Protein AF-A0A927NJY1-F1 (afdb_monomer)

pLDDT: mean 85.99, std 15.0, range [39.53, 98.0]

Secondary structure (DSSP, 8-state):
-HHHHHHHHHT-BPPTT--GGG-TT--HHHHHHHHHH--SBHHHHTTSTT--HHHHHHHHHHHHHHGGGS--

Mean predicted aligned error: 5.29 Å

Sequence (72 aa):
EQIELVKRLEDKLLPEDINYYDIKGLRLEAQEKLDRIRPFNLGQAGRISGVNPADVSVLMVWLSQHQRSVGS

Nearest PDB structures (foldseek):
  2zxh-assembly1_B  TM=9.718E-01  e=4.674E-06  Aquifex aeolicus
  2zxi-assembly2_C  TM=9.775E-01  e=1.368E-05  Aquifex aeolicus
  2zxi-assembly1_B  TM=9.776E-01  e=1.790E-05  Aquifex aeolicus
  2zxi-assembly1_A  TM=9.766E-01  e=2.047E-05  Aquifex aeolicus
  2zxi-assembly2_D  TM=9.765E-01  e=2.047E-05  Aquifex aeolicus

Foldseek 3Di:
DVVVVLVVFVPAFDDQPDQLVPQPPADPQLNVQCVVVVDGTLNRSCPGPPCHPSNSVSVVVVSVVVVVVVPD

Structure (mmCIF, N/CA/C/O backbone):
data_AF-A0A927NJY1-F1
#
_entry.id   AF-A0A927NJY1-F1
#
loop_
_atom_site.group_PDB
_atom_site.id
_atom_site.type_symbol
_atom_site.label_atom_id
_atom_site.label_alt_id
_atom_site.label_comp_id
_atom_site.label_asym_id
_atom_site.label_entity_id
_atom_site.label_seq_id
_atom_site.pdbx_PDB_ins_code
_atom_site.Cartn_x
_atom_site.Cartn_y
_atom_site.Cartn_z
_atom_site.occupancy
_atom_site.B_iso_or_equiv
_atom_site.auth_seq_id
_atom_site.auth_comp_id
_atom_site.auth_asym_id
_atom_site.auth_atom_id
_atom_site.pdbx_PDB_model_num
ATOM 1 N N . GLU A 1 1 ? 7.525 -0.247 20.332 1.00 57.25 1 GLU A N 1
ATOM 2 C CA . GLU A 1 1 ? 7.370 0.708 19.211 1.00 57.25 1 GLU A CA 1
ATOM 3 C C . GLU A 1 1 ? 7.109 0.051 17.848 1.00 57.25 1 GLU A C 1
ATOM 5 O O . GLU A 1 1 ? 6.108 0.382 17.229 1.00 57.25 1 GLU A O 1
ATOM 10 N N . GLN A 1 2 ? 7.894 -0.931 17.379 1.00 52.03 2 GLN A N 1
ATOM 11 C CA . GLN A 1 2 ? 7.654 -1.557 16.058 1.00 52.03 2 GLN A CA 1
ATOM 12 C C . GLN A 1 2 ? 6.345 -2.382 15.978 1.00 52.03 2 GLN A C 1
ATOM 14 O O . GLN A 1 2 ? 5.675 -2.401 14.949 1.00 52.03 2 GLN A O 1
ATOM 19 N N . ILE A 1 3 ? 5.935 -3.009 17.088 1.00 57.41 3 ILE A N 1
ATOM 20 C CA . ILE A 1 3 ? 4.715 -3.837 17.179 1.00 57.41 3 ILE A CA 1
ATOM 21 C C . ILE A 1 3 ? 3.431 -2.992 17.082 1.00 57.41 3 ILE A C 1
ATOM 23 O O . ILE A 1 3 ? 2.435 -3.432 16.511 1.00 57.41 3 ILE A O 1
ATOM 27 N N . GLU A 1 4 ? 3.439 -1.768 17.609 1.00 61.22 4 GLU A N 1
ATOM 28 C CA . GLU A 1 4 ? 2.268 -0.882 17.584 1.00 61.22 4 GLU A CA 1
ATOM 29 C C . GLU A 1 4 ? 2.025 -0.290 16.198 1.00 61.22 4 GLU A C 1
ATOM 31 O O . GLU A 1 4 ? 0.876 -0.156 15.780 1.00 61.22 4 GLU A O 1
ATOM 36 N N . LEU A 1 5 ? 3.099 0.007 15.460 1.00 59.81 5 LEU A N 1
ATOM 37 C CA . LEU A 1 5 ? 3.002 0.449 14.072 1.00 59.81 5 LEU A CA 1
ATOM 38 C C . LEU A 1 5 ? 2.358 -0.631 13.198 1.00 59.81 5 LEU A C 1
ATOM 40 O O . LEU A 1 5 ? 1.467 -0.321 12.416 1.00 59.81 5 LEU A O 1
ATOM 44 N N . VAL A 1 6 ? 2.756 -1.894 13.376 1.00 60.53 6 VAL A N 1
ATOM 45 C CA . VAL A 1 6 ? 2.166 -3.028 12.649 1.00 60.53 6 VAL A CA 1
ATOM 46 C C . VAL A 1 6 ? 0.677 -3.165 12.964 1.00 60.53 6 VAL A C 1
ATOM 48 O O . VAL A 1 6 ? -0.118 -3.272 12.037 1.00 60.53 6 VAL A O 1
ATOM 51 N N . LYS A 1 7 ? 0.274 -3.077 14.240 1.00 61.53 7 LYS A N 1
ATOM 52 C CA . LYS A 1 7 ? -1.152 -3.118 14.616 1.00 61.53 7 LYS A CA 1
ATOM 53 C C . LYS A 1 7 ? -1.959 -2.014 13.931 1.00 61.53 7 LYS A C 1
ATOM 55 O O . LYS A 1 7 ? -2.963 -2.302 13.296 1.00 61.53 7 LYS A O 1
ATOM 60 N N . ARG A 1 8 ? -1.457 -0.774 13.934 1.00 68.44 8 ARG A N 1
ATOM 61 C CA . ARG A 1 8 ? -2.116 0.361 13.258 1.00 68.4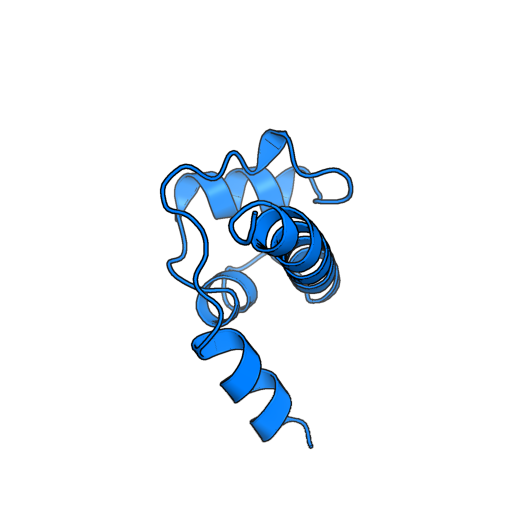4 8 ARG A CA 1
ATOM 62 C C . ARG A 1 8 ? -2.275 0.187 11.742 1.00 68.44 8 ARG A C 1
ATOM 64 O O . ARG A 1 8 ? -3.067 0.913 11.148 1.00 68.44 8 ARG A O 1
ATOM 71 N N . LEU A 1 9 ? -1.514 -0.706 11.107 1.00 69.25 9 LEU A N 1
ATOM 72 C CA . LEU A 1 9 ? -1.638 -1.010 9.677 1.00 69.25 9 LEU A CA 1
ATOM 73 C C . LEU A 1 9 ? -2.662 -2.106 9.392 1.00 69.25 9 LEU A C 1
ATOM 75 O O . LEU A 1 9 ? -3.323 -2.053 8.358 1.00 69.25 9 LEU A O 1
ATOM 79 N N . GLU A 1 10 ? -2.821 -3.065 10.302 1.00 76.75 10 GLU A N 1
ATOM 80 C CA . GLU A 1 10 ? -3.848 -4.108 10.197 1.00 76.75 10 GLU A CA 1
ATOM 81 C C . GLU A 1 10 ? -5.265 -3.517 10.296 1.00 76.75 10 GLU A C 1
ATOM 83 O O . GLU A 1 10 ? -6.163 -3.955 9.581 1.00 76.75 10 GLU A O 1
ATOM 88 N N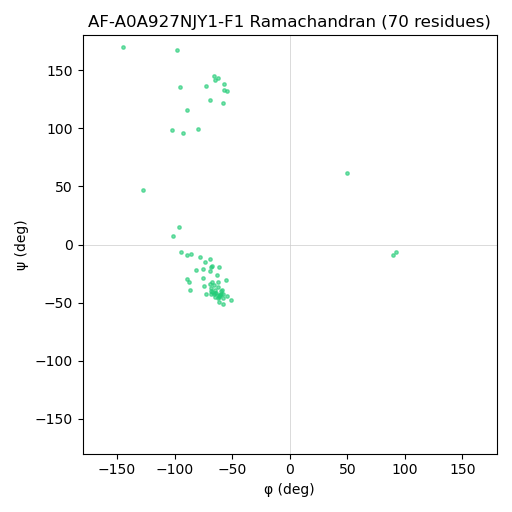 . ASP A 1 11 ? -5.452 -2.474 11.110 1.00 79.00 11 ASP A N 1
ATOM 89 C CA . ASP A 1 11 ? -6.747 -1.797 11.281 1.00 79.00 11 ASP A CA 1
ATOM 90 C C . ASP A 1 11 ? -7.106 -0.831 10.132 1.00 79.00 11 ASP A C 1
ATOM 92 O O . ASP A 1 11 ? -8.232 -0.340 10.044 1.00 79.00 11 ASP A O 1
ATOM 96 N N . LYS A 1 12 ? -6.160 -0.519 9.235 1.00 83.50 12 LYS A N 1
ATOM 97 C CA . LYS A 1 12 ? -6.376 0.444 8.144 1.00 83.50 12 LYS A CA 1
ATOM 98 C C . LYS A 1 12 ? -6.847 -0.246 6.874 1.00 83.50 12 LYS A C 1
ATOM 100 O O . LYS A 1 12 ? -6.031 -0.706 6.071 1.00 83.50 12 LYS A O 1
ATOM 105 N N . LEU A 1 13 ? -8.163 -0.254 6.696 1.00 90.81 13 LEU A N 1
ATOM 106 C CA . LEU A 1 13 ? -8.828 -0.801 5.518 1.00 90.81 13 LEU A CA 1
ATOM 107 C C . LEU A 1 13 ? -8.492 -0.016 4.247 1.00 90.81 13 LEU A C 1
ATOM 109 O O . LEU A 1 13 ? -8.388 1.215 4.259 1.00 90.81 13 LE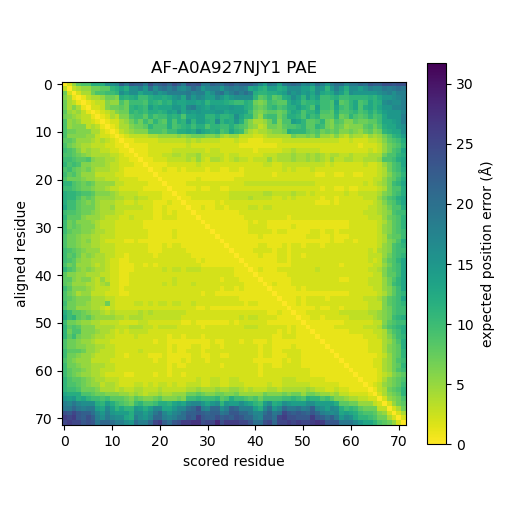U A O 1
ATOM 113 N N . LEU A 1 14 ? -8.334 -0.760 3.156 1.00 92.06 14 LEU A N 1
ATOM 114 C CA . LEU A 1 14 ? -8.218 -0.226 1.807 1.00 92.06 14 LEU A CA 1
ATOM 115 C C . LEU A 1 14 ? -9.609 -0.250 1.146 1.00 92.06 14 LEU A C 1
ATOM 117 O O . LEU A 1 14 ? -10.307 -1.254 1.279 1.00 92.06 14 LEU A O 1
ATOM 121 N N . PRO A 1 15 ? -10.029 0.826 0.455 1.00 91.44 15 PRO A N 1
ATOM 122 C CA . PRO A 1 15 ? -11.275 0.831 -0.306 1.00 91.44 15 PRO A CA 1
ATOM 123 C C . PRO A 1 15 ? -11.297 -0.282 -1.356 1.00 91.44 15 PRO A C 1
ATOM 125 O O . PRO A 1 15 ? -10.303 -0.500 -2.049 1.00 91.44 15 PRO A O 1
ATOM 128 N N . GLU A 1 16 ? -12.431 -0.964 -1.502 1.00 89.38 16 GLU A N 1
ATOM 129 C CA . GLU A 1 16 ? -12.584 -2.067 -2.461 1.00 89.38 16 GLU A CA 1
ATOM 130 C C . GLU A 1 16 ? -12.541 -1.605 -3.921 1.00 89.38 16 GLU A C 1
ATOM 132 O O . GLU A 1 16 ? -12.280 -2.411 -4.808 1.00 89.38 16 GLU A O 1
ATOM 137 N N . ASP A 1 17 ? -12.776 -0.319 -4.175 1.00 90.25 17 ASP A N 1
ATOM 138 C CA . ASP A 1 17 ? -12.805 0.343 -5.479 1.00 90.25 17 ASP A CA 1
ATOM 139 C C . ASP A 1 17 ? -11.516 1.124 -5.787 1.00 90.25 17 ASP A C 1
ATOM 141 O O . ASP A 1 17 ? -11.427 1.817 -6.800 1.00 90.25 17 ASP A O 1
ATOM 145 N N . ILE A 1 18 ? -10.486 0.989 -4.943 1.00 93.25 18 ILE A N 1
ATOM 146 C CA . ILE A 1 18 ? -9.198 1.655 -5.135 1.00 93.25 18 ILE A CA 1
ATOM 147 C C . ILE A 1 18 ? -8.603 1.342 -6.516 1.00 93.25 18 ILE A C 1
ATOM 149 O O . ILE A 1 18 ? -8.504 0.182 -6.930 1.00 93.25 18 ILE A O 1
ATOM 153 N N . ASN A 1 19 ? -8.163 2.388 -7.215 1.00 95.06 19 ASN A N 1
ATOM 154 C CA . ASN A 1 19 ? -7.358 2.268 -8.424 1.00 95.06 19 ASN A CA 1
ATOM 155 C C . ASN A 1 19 ? -5.891 2.558 -8.085 1.00 95.06 19 ASN A C 1
ATOM 157 O O . ASN A 1 19 ? -5.481 3.716 -7.998 1.00 95.06 19 ASN A O 1
ATOM 161 N N . TYR A 1 20 ? -5.089 1.507 -7.898 1.00 96.44 20 TYR A N 1
ATOM 162 C CA . TYR A 1 20 ? -3.683 1.652 -7.506 1.00 96.44 20 TYR A CA 1
ATOM 163 C C . TYR A 1 20 ? -2.833 2.386 -8.552 1.00 96.44 20 TYR A C 1
ATOM 165 O O . TYR A 1 20 ? -1.852 3.037 -8.186 1.00 96.44 20 TYR A O 1
ATOM 173 N N . TYR A 1 21 ? -3.222 2.340 -9.829 1.00 96.62 21 TYR A N 1
ATOM 174 C CA . TYR A 1 21 ? -2.510 3.024 -10.910 1.00 96.62 21 TYR A CA 1
ATOM 175 C C . TYR A 1 21 ? -2.633 4.552 -10.848 1.00 96.62 21 TYR A C 1
ATOM 177 O O . TYR A 1 21 ? -1.756 5.251 -11.352 1.00 96.62 21 TYR A O 1
ATOM 185 N N . ASP A 1 22 ? -3.665 5.078 -10.183 1.00 95.19 22 ASP A N 1
ATOM 186 C CA . ASP A 1 22 ? -3.865 6.523 -10.008 1.00 95.19 22 ASP A CA 1
ATOM 187 C C . ASP A 1 22 ? -3.110 7.088 -8.786 1.00 95.19 22 ASP A C 1
ATOM 189 O O . ASP A 1 22 ? -2.992 8.300 -8.581 1.00 95.19 22 ASP A O 1
ATOM 193 N N . ILE A 1 23 ? -2.530 6.212 -7.959 1.00 95.00 23 ILE A N 1
ATOM 194 C CA . ILE A 1 23 ? -1.818 6.621 -6.748 1.00 95.00 23 ILE A CA 1
ATOM 195 C C . ILE A 1 23 ? -0.417 7.109 -7.112 1.00 95.00 23 ILE A C 1
ATOM 197 O O . ILE A 1 23 ? 0.530 6.336 -7.283 1.00 95.00 23 ILE A O 1
ATOM 201 N N . LYS A 1 24 ? -0.274 8.433 -7.177 1.00 93.94 24 LYS A N 1
ATOM 202 C CA . LYS A 1 24 ? 1.015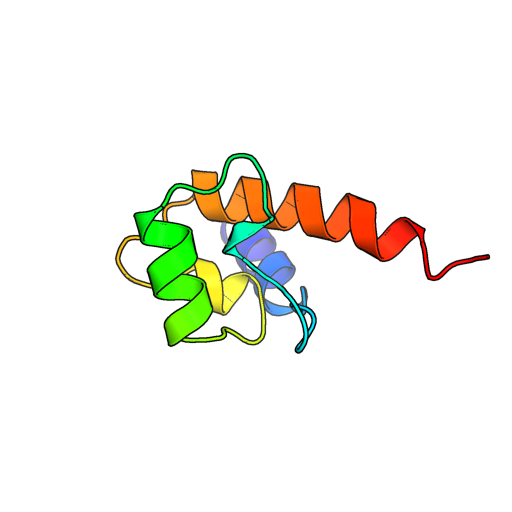 9.094 -7.404 1.00 93.94 24 LYS A CA 1
ATOM 203 C C . LYS A 1 24 ? 2.040 8.696 -6.342 1.00 93.94 24 LYS A C 1
ATOM 205 O O . LYS A 1 24 ? 1.771 8.756 -5.145 1.00 93.94 24 LYS A O 1
ATOM 210 N N . GLY A 1 25 ? 3.242 8.355 -6.800 1.00 94.06 25 GLY A N 1
ATOM 211 C CA . GLY A 1 25 ? 4.361 7.969 -5.940 1.00 94.06 25 GLY A CA 1
ATOM 212 C C . GLY A 1 25 ? 4.443 6.472 -5.640 1.00 94.06 25 GLY A C 1
ATOM 213 O O . GLY A 1 25 ? 5.472 6.044 -5.122 1.00 94.06 25 GLY A O 1
ATOM 214 N N . LEU A 1 26 ? 3.433 5.667 -6.000 1.00 96.38 26 LEU A N 1
ATOM 215 C CA . LEU A 1 26 ? 3.606 4.216 -6.029 1.00 96.38 26 LEU A CA 1
ATOM 216 C C . LEU A 1 26 ? 4.471 3.819 -7.220 1.00 96.38 26 LEU A C 1
ATOM 218 O O . LEU A 1 26 ? 4.286 4.294 -8.341 1.00 96.38 26 LEU A O 1
ATOM 222 N N . ARG A 1 27 ? 5.412 2.910 -6.975 1.00 96.94 27 ARG A N 1
ATOM 223 C CA . ARG A 1 27 ? 6.171 2.270 -8.049 1.00 96.94 27 ARG A CA 1
ATOM 224 C C . ARG A 1 27 ? 5.248 1.408 -8.901 1.00 96.94 27 ARG A C 1
ATOM 226 O O . ARG A 1 27 ? 4.386 0.729 -8.352 1.00 96.94 27 ARG A O 1
ATOM 233 N N . LEU A 1 28 ? 5.516 1.342 -10.205 1.00 96.69 28 LEU A N 1
ATOM 234 C CA . LEU A 1 28 ? 4.751 0.514 -11.144 1.00 96.69 28 LEU A CA 1
ATOM 235 C C . LEU A 1 28 ? 4.611 -0.938 -10.659 1.00 96.69 28 LEU A C 1
ATOM 237 O O . LEU A 1 28 ? 3.504 -1.447 -10.559 1.00 96.69 28 LEU A O 1
ATOM 241 N N . GLU A 1 29 ? 5.714 -1.552 -10.224 1.00 96.56 29 GLU A N 1
ATOM 242 C CA . GLU A 1 29 ? 5.700 -2.920 -9.688 1.00 96.56 29 GLU A CA 1
ATOM 243 C C . GLU A 1 29 ? 4.768 -3.070 -8.471 1.00 96.56 29 GLU A C 1
ATOM 245 O O . GLU A 1 29 ? 4.078 -4.078 -8.326 1.00 96.56 29 GLU A O 1
ATOM 250 N N . ALA A 1 30 ? 4.734 -2.069 -7.585 1.00 97.62 30 ALA A N 1
ATOM 251 C CA . ALA A 1 30 ? 3.835 -2.080 -6.439 1.00 97.62 30 ALA A CA 1
ATOM 252 C C . ALA A 1 30 ? 2.379 -1.930 -6.897 1.00 97.62 30 ALA A C 1
ATOM 254 O O . ALA A 1 30 ? 1.532 -2.675 -6.416 1.00 97.62 30 ALA A O 1
ATOM 255 N N . GLN A 1 31 ? 2.094 -1.038 -7.852 1.00 97.88 31 GLN A N 1
ATOM 256 C CA . GLN A 1 31 ? 0.755 -0.869 -8.429 1.00 97.88 31 GLN A CA 1
ATOM 257 C C . GLN A 1 31 ? 0.245 -2.178 -9.041 1.00 97.88 31 GLN A C 1
ATOM 259 O O . GLN A 1 31 ? -0.831 -2.635 -8.671 1.00 97.88 31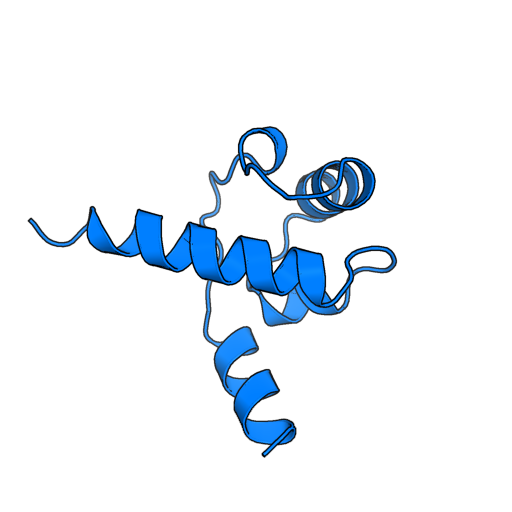 GLN A O 1
ATOM 264 N N . GLU A 1 32 ? 1.042 -2.826 -9.894 1.00 98.00 32 GLU A N 1
ATOM 265 C CA . GLU A 1 32 ? 0.685 -4.096 -10.540 1.00 98.00 32 GLU A CA 1
ATOM 266 C C . GLU A 1 32 ? 0.404 -5.206 -9.521 1.00 98.00 32 GLU A C 1
ATOM 268 O O . GLU A 1 32 ? -0.547 -5.977 -9.654 1.00 98.00 32 GLU A O 1
ATOM 273 N N . LYS A 1 33 ? 1.228 -5.299 -8.473 1.00 97.56 33 LYS A N 1
ATOM 274 C CA . LYS A 1 33 ? 1.073 -6.328 -7.441 1.00 97.56 33 LYS A CA 1
ATOM 275 C C . LYS A 1 33 ? -0.121 -6.067 -6.535 1.00 97.56 33 LYS A C 1
ATOM 277 O O . LYS A 1 33 ? -0.848 -7.006 -6.220 1.00 97.56 33 LYS A O 1
ATOM 282 N N . LEU A 1 34 ? -0.324 -4.819 -6.123 1.00 97.62 34 LEU A N 1
ATOM 283 C CA . LEU A 1 34 ? -1.464 -4.412 -5.308 1.00 97.62 34 LEU A CA 1
ATOM 284 C C . LEU A 1 34 ? -2.774 -4.595 -6.071 1.00 97.62 34 LEU A C 1
ATOM 286 O O . LEU A 1 34 ? -3.722 -5.130 -5.504 1.00 97.62 34 LEU A O 1
ATOM 290 N N . ASP A 1 35 ? -2.809 -4.239 -7.355 1.00 97.31 35 ASP A N 1
ATOM 291 C CA . ASP A 1 35 ? -3.998 -4.407 -8.186 1.00 97.31 35 ASP A CA 1
ATOM 292 C C . ASP A 1 35 ? -4.314 -5.880 -8.456 1.00 97.31 35 ASP A C 1
ATOM 294 O O . ASP A 1 35 ? -5.464 -6.298 -8.385 1.00 97.31 35 ASP A O 1
ATOM 298 N N . ARG A 1 36 ? -3.289 -6.716 -8.642 1.00 97.00 36 ARG A N 1
ATOM 299 C CA . ARG A 1 36 ? -3.484 -8.161 -8.791 1.00 97.00 36 ARG A CA 1
ATOM 300 C C . ARG A 1 36 ? -3.959 -8.845 -7.507 1.00 97.00 36 ARG A C 1
ATOM 302 O O . ARG A 1 36 ? -4.739 -9.791 -7.579 1.00 97.00 36 ARG A O 1
ATOM 309 N N . ILE A 1 37 ? -3.422 -8.450 -6.352 1.00 96.88 37 ILE A N 1
ATOM 310 C CA . ILE A 1 37 ? -3.660 -9.139 -5.071 1.00 96.88 37 ILE A CA 1
ATOM 311 C C . ILE A 1 37 ? -4.882 -8.580 -4.341 1.00 96.88 37 ILE A C 1
ATOM 313 O O . ILE A 1 37 ? -5.534 -9.329 -3.621 1.00 96.88 37 ILE A O 1
ATOM 317 N N . ARG A 1 38 ? -5.195 -7.292 -4.532 1.00 96.56 38 ARG A N 1
ATOM 318 C CA . ARG A 1 38 ? -6.295 -6.566 -3.876 1.00 96.56 38 ARG A CA 1
ATOM 319 C C . ARG A 1 38 ? -6.292 -6.768 -2.345 1.00 96.56 38 ARG A C 1
ATOM 321 O O . ARG A 1 38 ? -7.229 -7.351 -1.802 1.00 96.56 38 ARG A O 1
ATOM 328 N N . PRO A 1 39 ? -5.230 -6.347 -1.626 1.00 95.44 39 PRO A N 1
ATOM 329 C CA . PRO A 1 39 ? -5.164 -6.516 -0.175 1.00 95.44 39 PRO A CA 1
ATOM 330 C C . PRO A 1 39 ? -6.283 -5.748 0.538 1.00 95.44 39 PRO A C 1
ATOM 332 O O . PRO A 1 39 ? -6.603 -4.619 0.175 1.00 95.44 39 PRO A O 1
ATOM 335 N N . PHE A 1 40 ? -6.816 -6.331 1.611 1.00 94.19 40 PHE A N 1
ATOM 336 C CA . PHE A 1 40 ? -7.930 -5.750 2.368 1.00 94.19 40 PHE A CA 1
ATOM 337 C C . PHE A 1 40 ? -7.506 -4.572 3.261 1.00 94.19 40 PHE A C 1
ATOM 339 O O . PHE A 1 40 ? -8.287 -3.667 3.547 1.00 94.19 40 PHE A O 1
ATOM 346 N N . ASN A 1 41 ? -6.253 -4.569 3.720 1.00 92.81 41 ASN A N 1
ATOM 347 C CA . ASN A 1 41 ? -5.708 -3.535 4.595 1.00 92.81 41 ASN A CA 1
ATOM 348 C C . ASN A 1 41 ? -4.226 -3.256 4.294 1.00 92.81 41 ASN A C 1
ATOM 350 O O . ASN A 1 41 ? -3.558 -3.990 3.555 1.00 92.81 41 ASN A O 1
ATOM 354 N N . LEU A 1 42 ? -3.692 -2.185 4.887 1.00 92.62 42 LEU A N 1
ATOM 355 C CA . LEU A 1 42 ? -2.284 -1.808 4.718 1.00 92.62 42 LEU A CA 1
ATOM 356 C C . LEU A 1 42 ? -1.304 -2.860 5.245 1.00 92.62 42 LEU A C 1
ATOM 358 O O . LEU A 1 42 ? -0.207 -3.004 4.705 1.00 92.62 42 LEU A O 1
ATOM 362 N N . GLY A 1 43 ? -1.685 -3.588 6.293 1.00 91.81 43 GLY A N 1
ATOM 363 C CA . GLY A 1 43 ? -0.874 -4.662 6.854 1.00 91.81 43 GLY A CA 1
ATOM 364 C C . GLY A 1 43 ? -0.629 -5.793 5.853 1.00 91.81 43 GLY A C 1
ATOM 365 O O . GLY A 1 43 ? 0.503 -6.246 5.680 1.00 91.81 43 GLY A O 1
ATOM 366 N N . GLN A 1 44 ? -1.667 -6.219 5.133 1.00 94.31 44 GLN A N 1
ATOM 367 C CA . GLN A 1 44 ? -1.554 -7.182 4.038 1.00 94.31 44 GLN A CA 1
ATOM 368 C C . GLN A 1 44 ? -0.731 -6.613 2.883 1.00 94.31 44 GLN A C 1
ATOM 370 O O . GLN A 1 44 ? 0.181 -7.291 2.412 1.00 94.31 44 GLN A O 1
ATOM 375 N N . ALA A 1 45 ? -0.989 -5.363 2.483 1.00 95.19 45 ALA A N 1
ATOM 376 C CA . ALA A 1 45 ? -0.244 -4.697 1.416 1.00 95.19 45 ALA A CA 1
ATOM 377 C C . ALA A 1 45 ? 1.273 -4.705 1.675 1.00 95.19 45 ALA A C 1
ATOM 379 O O . ALA A 1 45 ? 2.049 -5.051 0.790 1.00 95.19 45 ALA A O 1
ATOM 380 N N . GLY A 1 46 ? 1.699 -4.414 2.908 1.00 93.19 46 GLY A N 1
ATOM 381 C CA . GLY A 1 46 ? 3.114 -4.409 3.288 1.00 93.19 46 GLY A CA 1
ATOM 382 C C . GLY A 1 46 ? 3.794 -5.781 3.337 1.00 93.19 46 GLY A C 1
ATOM 383 O O . GLY A 1 46 ? 5.018 -5.839 3.416 1.00 93.19 46 GLY A O 1
ATOM 384 N N . ARG A 1 47 ? 3.036 -6.886 3.292 1.00 93.25 47 ARG A N 1
ATOM 385 C CA . ARG A 1 47 ? 3.584 -8.254 3.213 1.00 93.25 47 ARG A CA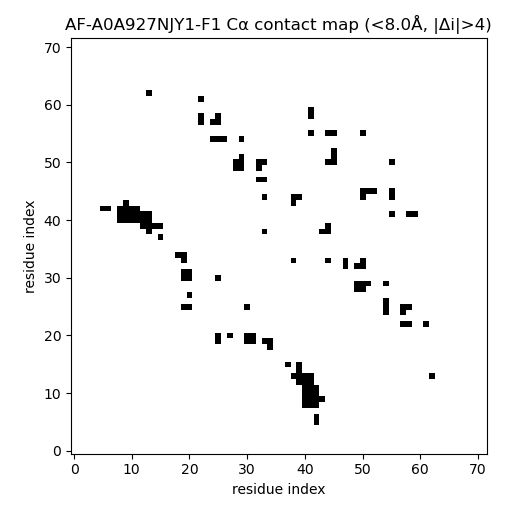 1
ATOM 386 C C . ARG A 1 47 ? 3.687 -8.776 1.779 1.00 93.25 47 ARG A C 1
ATOM 388 O O . ARG A 1 47 ? 4.234 -9.857 1.566 1.00 93.25 47 ARG A O 1
ATOM 395 N N . ILE A 1 48 ? 3.167 -8.041 0.797 1.00 95.88 48 ILE A N 1
ATOM 396 C CA . ILE A 1 48 ? 3.252 -8.427 -0.610 1.00 95.88 48 ILE A CA 1
ATOM 397 C C . ILE A 1 48 ? 4.704 -8.301 -1.075 1.00 95.88 48 ILE A C 1
ATOM 399 O O . ILE A 1 48 ? 5.309 -7.234 -1.006 1.00 95.88 48 ILE A O 1
ATOM 403 N N . SER A 1 49 ? 5.265 -9.391 -1.599 1.00 95.19 49 SER A N 1
ATOM 404 C CA . SER A 1 49 ? 6.633 -9.394 -2.124 1.00 95.19 49 SER A CA 1
ATOM 405 C C . SER A 1 49 ? 6.792 -8.354 -3.233 1.00 95.19 49 SER A C 1
ATOM 407 O O . SER A 1 49 ? 6.097 -8.430 -4.239 1.00 95.19 49 SER A O 1
ATOM 409 N N . GLY A 1 50 ? 7.717 -7.404 -3.077 1.00 92.38 50 GLY A N 1
ATOM 410 C CA . GLY A 1 50 ? 7.967 -6.287 -4.002 1.00 92.38 50 GLY A CA 1
ATOM 411 C C . GLY A 1 50 ? 7.200 -4.997 -3.698 1.00 92.38 50 GLY A C 1
ATOM 412 O O . GLY A 1 50 ? 7.495 -3.971 -4.314 1.00 92.38 50 GLY A O 1
ATOM 413 N N . VAL A 1 51 ? 6.292 -5.024 -2.718 1.00 96.44 51 VAL A N 1
ATOM 414 C CA . VAL A 1 51 ? 5.770 -3.819 -2.066 1.00 96.44 51 VAL A CA 1
ATOM 415 C C . VAL A 1 51 ? 6.687 -3.497 -0.890 1.00 96.44 51 VAL A C 1
ATOM 417 O O . VAL A 1 51 ? 6.809 -4.276 0.053 1.00 96.44 51 VAL A O 1
ATOM 420 N N . ASN A 1 52 ? 7.368 -2.355 -0.954 1.00 93.75 52 ASN A N 1
ATOM 421 C CA . ASN A 1 52 ? 8.356 -1.964 0.048 1.00 93.75 52 ASN A CA 1
ATOM 422 C C . ASN A 1 52 ? 7.748 -0.991 1.077 1.00 93.75 52 ASN A C 1
ATOM 424 O O . ASN A 1 52 ? 6.693 -0.402 0.833 1.00 93.75 52 ASN A O 1
ATOM 428 N N . PRO A 1 53 ? 8.424 -0.732 2.214 1.00 91.50 53 PRO A N 1
ATOM 429 C CA . PRO A 1 53 ? 7.921 0.198 3.232 1.00 91.50 53 PRO A CA 1
ATOM 430 C C . PRO A 1 53 ? 7.600 1.612 2.710 1.00 91.50 53 PRO A C 1
ATOM 432 O O . PRO A 1 53 ? 6.687 2.270 3.214 1.00 91.50 53 PRO A O 1
ATOM 435 N N . ALA A 1 54 ? 8.314 2.077 1.678 1.00 93.88 54 ALA A N 1
ATOM 436 C CA . ALA A 1 54 ? 8.028 3.348 1.013 1.00 93.88 54 ALA A CA 1
ATOM 437 C C . ALA A 1 54 ? 6.667 3.335 0.292 1.00 93.88 54 ALA A C 1
ATOM 439 O O . ALA A 1 54 ? 5.899 4.283 0.435 1.00 93.88 54 ALA A O 1
ATOM 440 N N . ASP A 1 55 ? 6.329 2.243 -0.400 1.00 95.94 55 ASP A N 1
ATOM 441 C CA . ASP A 1 55 ? 5.044 2.084 -1.092 1.00 95.94 55 ASP A CA 1
ATOM 442 C C . ASP A 1 55 ? 3.880 2.080 -0.082 1.00 95.94 55 ASP A C 1
ATOM 444 O O . ASP A 1 55 ? 2.872 2.763 -0.261 1.00 95.94 55 ASP A O 1
ATOM 448 N N . VAL A 1 56 ? 4.053 1.399 1.057 1.00 93.44 56 VAL A N 1
ATOM 449 C CA . VAL A 1 56 ? 3.074 1.413 2.162 1.00 93.44 56 VAL A CA 1
ATOM 450 C C . VAL A 1 56 ? 2.905 2.820 2.749 1.00 93.44 56 VAL A C 1
ATOM 452 O O . VAL A 1 56 ? 1.793 3.223 3.095 1.00 93.44 56 VAL A O 1
ATOM 455 N N . SER A 1 57 ? 3.987 3.596 2.836 1.00 92.56 57 SER A N 1
ATOM 456 C CA . SER A 1 57 ? 3.934 4.990 3.297 1.00 92.56 57 SER A CA 1
ATOM 457 C C . SER A 1 57 ? 3.138 5.874 2.331 1.00 92.56 57 SER A C 1
ATOM 459 O O . SER A 1 57 ? 2.332 6.694 2.774 1.00 92.56 57 SER A O 1
ATOM 461 N N . VAL A 1 58 ? 3.287 5.662 1.019 1.00 95.12 58 VAL A N 1
ATOM 462 C CA . VAL A 1 58 ? 2.475 6.335 -0.007 1.00 95.12 58 VAL A CA 1
ATOM 463 C C . VAL A 1 58 ? 0.995 5.977 0.146 1.00 95.12 58 VAL A C 1
ATOM 465 O O . VAL A 1 58 ? 0.157 6.879 0.184 1.00 95.12 58 VAL A O 1
ATOM 468 N N . LEU A 1 59 ? 0.661 4.693 0.327 1.00 93.56 59 LEU A N 1
ATOM 469 C CA . LEU A 1 59 ? -0.722 4.263 0.574 1.00 93.56 59 LEU A CA 1
ATOM 470 C C . LEU A 1 59 ? -1.316 4.902 1.841 1.00 93.56 59 LEU A C 1
ATOM 472 O O . LEU A 1 59 ? -2.470 5.328 1.830 1.00 93.56 59 LEU A O 1
ATOM 476 N N . MET A 1 60 ? -0.540 5.032 2.924 1.00 92.06 60 MET A N 1
ATOM 477 C CA . MET A 1 60 ? -0.988 5.726 4.140 1.00 92.06 60 MET A CA 1
ATOM 478 C C . MET A 1 60 ? -1.342 7.193 3.887 1.00 92.06 60 MET A C 1
ATOM 480 O O . MET A 1 60 ? -2.357 7.683 4.396 1.00 92.06 60 MET A O 1
ATOM 484 N N . VAL A 1 61 ? -0.509 7.900 3.123 1.00 91.31 61 VAL A N 1
ATOM 485 C CA . VAL A 1 61 ? -0.730 9.308 2.767 1.00 91.31 61 VAL A CA 1
ATOM 486 C C . VAL A 1 61 ? -1.940 9.450 1.845 1.00 91.31 61 VAL A C 1
ATOM 488 O O . VAL A 1 61 ? -2.751 10.358 2.038 1.00 91.31 61 VAL A O 1
ATOM 491 N N . TRP A 1 62 ? -2.104 8.542 0.881 1.00 93.06 62 TRP A N 1
ATOM 492 C CA . TRP A 1 62 ? -3.263 8.506 -0.011 1.00 93.06 62 TRP A CA 1
ATOM 493 C C . TRP A 1 62 ? -4.567 8.285 0.769 1.00 93.06 62 TRP A C 1
AT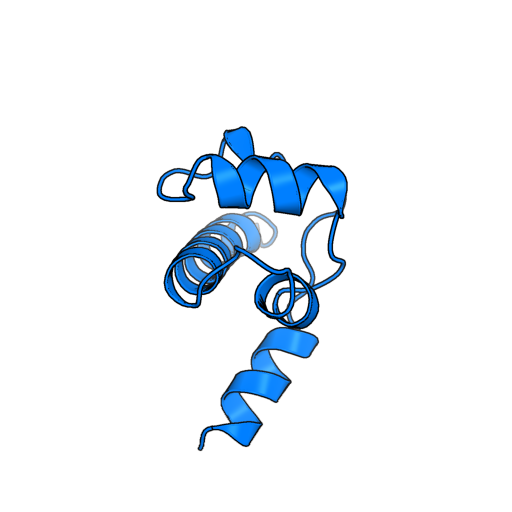OM 495 O O . TRP A 1 62 ? -5.487 9.098 0.657 1.00 93.06 62 TRP A O 1
ATOM 505 N N . LEU A 1 63 ? -4.616 7.280 1.652 1.00 90.00 63 LEU A N 1
ATOM 506 C CA . LEU A 1 63 ? -5.780 7.001 2.505 1.00 90.00 63 LEU A CA 1
ATOM 507 C C . LEU A 1 63 ? -6.148 8.197 3.387 1.00 90.00 63 LEU A C 1
ATOM 509 O O . LEU A 1 63 ? -7.316 8.551 3.504 1.00 90.00 63 LEU A O 1
ATOM 513 N N . SER A 1 64 ? -5.154 8.866 3.973 1.00 87.69 64 SER A N 1
ATOM 514 C CA . SER A 1 64 ? -5.379 10.021 4.856 1.00 87.69 64 SER A CA 1
ATOM 515 C C . SER A 1 64 ? -5.932 11.255 4.122 1.00 87.69 64 SER A C 1
ATOM 517 O O . SER A 1 64 ? -6.436 12.183 4.761 1.00 87.69 64 SER A O 1
ATOM 519 N N . GLN A 1 65 ? -5.800 11.309 2.794 1.00 86.69 65 GLN A N 1
ATOM 520 C CA . GLN A 1 65 ? -6.414 12.336 1.947 1.00 86.69 65 GLN A CA 1
ATOM 521 C C . GLN A 1 65 ? -7.840 11.941 1.541 1.00 86.69 65 GLN A C 1
ATOM 523 O O . GLN A 1 65 ? -8.725 12.788 1.591 1.00 86.69 65 GLN A O 1
ATOM 528 N N . HIS A 1 66 ? -8.080 10.661 1.243 1.00 81.88 66 HIS A N 1
ATOM 529 C CA . HIS A 1 66 ? -9.384 10.151 0.793 1.00 81.88 66 HIS A CA 1
ATOM 530 C C . HIS A 1 66 ? -10.381 9.895 1.935 1.00 81.88 66 HIS A C 1
ATOM 532 O O . HIS A 1 66 ? -11.586 9.920 1.724 1.00 81.88 66 HIS A O 1
ATOM 538 N N . GLN A 1 67 ? -9.921 9.707 3.175 1.00 74.19 67 GLN A N 1
ATOM 539 C CA . GLN A 1 67 ? -10.815 9.612 4.340 1.00 74.19 67 GLN A CA 1
ATOM 540 C C . GLN A 1 67 ? -11.369 10.976 4.776 1.00 74.19 67 GLN A C 1
ATOM 542 O O . GLN A 1 67 ? -12.411 11.040 5.422 1.00 74.19 67 GLN A O 1
ATOM 547 N N . ARG A 1 68 ? -10.711 12.084 4.405 1.00 61.28 68 ARG A N 1
ATOM 548 C CA . ARG A 1 68 ? -11.172 13.439 4.750 1.00 61.28 68 ARG A CA 1
ATOM 549 C C . ARG A 1 68 ? -12.389 13.898 3.941 1.00 61.28 68 ARG A C 1
ATOM 551 O O . ARG A 1 68 ? -13.026 14.861 4.346 1.00 61.28 68 ARG A O 1
ATOM 558 N N . SER A 1 69 ? -12.731 13.220 2.845 1.00 54.78 69 SER A N 1
ATOM 559 C CA . SER A 1 69 ? -13.876 13.568 1.992 1.00 54.78 69 SER A CA 1
ATOM 560 C C . SER A 1 69 ? -15.202 12.913 2.395 1.00 54.78 69 SER A C 1
ATOM 562 O O . SER A 1 69 ? -16.231 13.300 1.861 1.00 54.78 69 SER A O 1
ATOM 564 N N . VAL A 1 70 ? -15.216 11.964 3.341 1.00 52.12 70 VAL A N 1
ATOM 565 C CA . VAL A 1 70 ? -16.449 11.267 3.791 1.00 52.12 70 VAL A CA 1
ATOM 566 C C . VAL A 1 70 ? -17.040 11.904 5.067 1.00 52.12 70 VAL A C 1
ATOM 568 O O . VAL A 1 70 ? -17.867 11.317 5.753 1.00 52.12 70 VAL A O 1
ATOM 571 N N . GLY A 1 71 ? -16.609 13.121 5.411 1.00 51.34 71 GLY A N 1
ATOM 572 C CA . GLY A 1 71 ? -17.024 13.850 6.615 1.00 51.34 71 GLY A CA 1
ATOM 573 C C . GLY A 1 71 ? -17.534 15.263 6.332 1.00 51.34 71 GLY A C 1
ATOM 574 O O . GLY A 1 71 ? -17.095 16.206 6.989 1.00 51.34 71 GLY A O 1
ATOM 575 N N . SER A 1 72 ? -18.410 15.436 5.340 1.00 39.53 72 SER A N 1
ATOM 576 C CA . SER A 1 72 ? -19.184 16.670 5.114 1.00 39.53 72 SER A CA 1
ATOM 577 C C . SER A 1 72 ? -20.602 16.339 4.683 1.00 39.53 72 SER A C 1
ATOM 579 O O . SER A 1 72 ? -20.752 15.376 3.900 1.00 39.53 72 SER A O 1
#

Solvent-accessible surface area (backbone atoms only — not comparable to full-atom values): 4298 Å² total; per-residue (Å²): 114,74,68,58,56,52,52,63,24,56,73,36,69,48,69,94,81,67,60,49,84,76,44,80,84,50,50,67,69,32,24,57,50,46,61,73,64,58,51,63,18,47,39,54,43,54,66,38,90,78,33,46,75,67,43,47,51,42,51,52,55,50,48,65,58,62,61,65,71,79,75,124

Radius of gyration: 11.78 Å; Cα contacts (8 Å, |Δi|>4): 72; chains: 1; bounding box: 28×26×30 Å

=== Feature glossary ===
Annotated list of the representations used here:

Nearest PDB structures. The Foldseek neighbor list gives the closest experimentally determined structures in the PDB, ranked by structural alignment. TM-score near 1 means near-identical fold; near 0.3 means o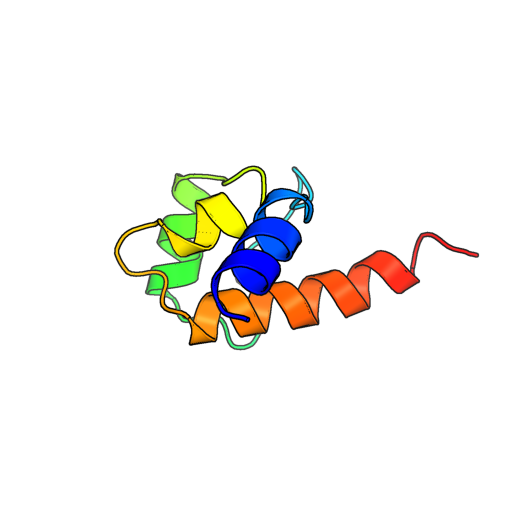nly rough topology match. This is how one finds what a novel AlphaFold prediction most resembles in the solved-structure universe.

Foldseek 3Di. Foldseek's 3Di representation compresses backbone geometry into a per-residue letter drawn from a learned twenty-state alphabet. It captures the tertiary interaction pattern around each residue — which residues are packed against it in space, regardless of where they are in sequence.

Radius of gyration, Cα contacts, bounding box. Radius of gyration (Rg) is the root-mean-square distance of Cα atoms from their centroid — a single number for overall size and compactness. A globular domain of N residues has Rg ≈ 2.2·N^0.38 Å; an extended or disordered chain has a much larger Rg. The Cα contact count is the number of residue pairs whose Cα atoms are within 8 Å and are more than four positions apart in sequence — a standard proxy for tertiary packing density. The bounding box is the smallest axis-aligned box enclosing all Cα atoms.

InterPro / GO / CATH / organism. The annotation block draws on four external resources. InterPro: which protein families and domains the sequence belongs to. GO: standardized terms for what the protein does, what process it participates in, and where in the cell it acts. CATH: which structural fold it has in the CATH hierarchy. Org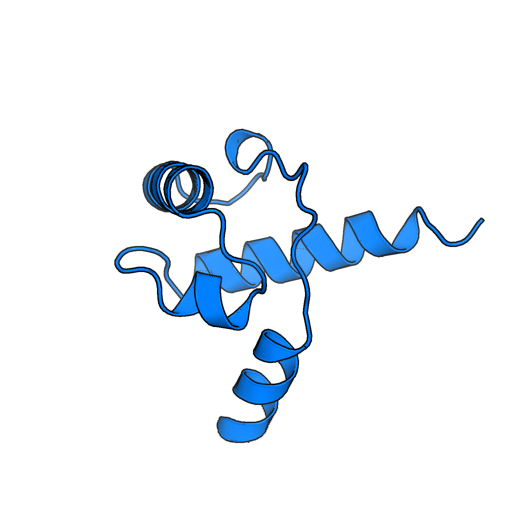anism: the species of origin.

mmCIF coordinates. The mmCIF block holds the 3D Cartesian coordinates of each backbone atom (N, Cα, C, O) in ångströms. mmCIF is the PDB's canonical archive format — a tagged-loop text representation of the atomic model.

pLDDT. pLDDT is the predicted lDDT-Cα score: AlphaFold's confidence that the local environment of each residue (all inter-atomic distances within 15 Å) is correctly placed. It is a per-residue number between 0 and 100, with higher meaning more reliable.

Backbone torsions (φ/ψ). φ (phi) and ψ (psi) are the two rotatable backbone dihedrals per residue: φ is the C(i-1)–N–Cα–C torsion, ψ is the N–Cα–C–N(i+1) torsion, both in degrees on (−180°, 180°]. α-helical residues cluster near (−60°, −45°); β-strand residues near (−120°, +130°). A Ramachandran plot is simply a scatter of (φ, ψ) for every residue.

B-factor. For experimental (PDB) structures, the B-factor (temperature factor) quantifies the positional spread of each atom in the crystal — a combination of thermal vibration and static disorder — in units of Å². High B-factors mark flexible loops or poorly resolved regions; low B-factors mark the rigid, well-ordered core.

Secondary structure (3-state, P-SEA). SS3 is a coarse helix/strand/coil call (letters a/b/c) made by the P-SEA algorithm from inter-Cα distances and dihedrals. It is less detailed than DSSP but needs only Cα positions.

Predicted aligned error. Predicted aligned error is AlphaFold's pairwise confidence. Unlike pLDDT (per-residue), PAE is per-residue-pair and captures whether two parts of the structure are correctly placed relative to each other. Units are ångströms of expected positional error.

Solvent-accessible surface area. Solvent-accessible surface area (SASA) is the area in Å² traced out by the centre of a 1.4 Å probe sphere (a water molecule) rolled over the protein's van der Waals surface (Shrake–Rupley / Lee–Richards construction). Buried residues have near-zero SASA; fully exposed residues can exceed 200 Å². The total SASA scales roughly with the number of surface residues.

Secondary structure (8-state, DSSP). The SS8 string is DSSP's per-residue secondary-structure call. α-helix (H) means an i→i+4 H-bond ladder; β-strand (E) means the residue participates in a β-sheet; 3₁₀ (G) and π (I) are tighter and wider helices; T/S are turns/bends; '-' is loop.

Rendered structure images. Structure images are PyMOL renders from six orthogonal camera directions. Cartoon representation draws helices as coils and strands as arrows; sticks shows the backbone as bonds; surface shows the solvent-excluded envelope. Rainbow coloring maps sequence position to hue (blue→red, N→C); chain coloring assigns a distinct color per polypeptide.

Sequence. The amino-acid sequence is the protein's primary structure: the linear order of residues from the N-terminus to the C-terminus, written in one-letter code. Everything else here — the 3D coordinates, the secondary structure, the domain annotations — is ultimately a consequence of this string.

Contact-map, Ramachandran, and PAE plots. Three diagnostic plots accompany the record. The Cα contact map visualizes the tertiary structure as a 2D adjacency matrix (8 Å cutoff, sequence-local contacts suppressed). The Ramachandran plot shows the distribution of backbone (φ, ψ) torsions, with points in the α and β basins reflecting secondary structure content. The PAE plot shows AlphaFold's inter-residue confidence as a color matrix.